Protein AF-A0AA97ATW4-F1 (afdb_monomer_lite)

Foldseek 3Di:
DVVVVVVVVVVVVVVVVVVVVVPPDPDDPDDPDDPFQDFDDDLLPDGDRTPVRVVVVVVVLVVPPCSVVVVVVSVLVSCCVVCVVCNCVVVVVVVVVVVVVVVVD

Secondary structure (DSSP, 8-state):
-HHHHHHHHHHHHHHHHHHHHHTS---PPPP-SPTT---EE-TT--EESSHHHHHHH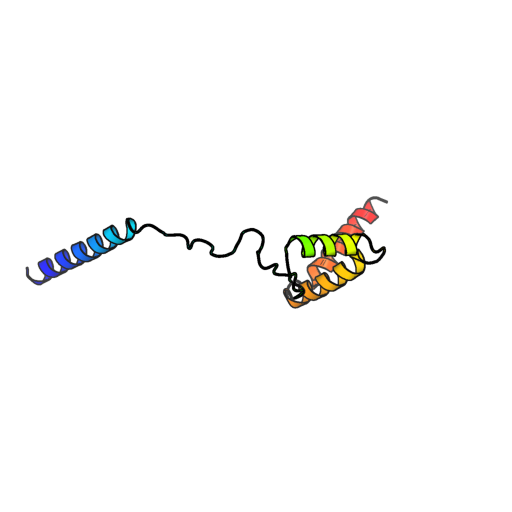HHHHHHSTTHHHHHHHHHHHHHHHH-GGGTTHHHHHHHHHHHHHHTT-

Organism: NCBI:txid3060204

pLDDT: mean 82.88, std 9.23, range [49.97, 94.0]

Radius of gyration: 28.55 Å; chains: 1; bounding box: 42×27×90 Å

Sequence (105 aa):
MKRLIGTVFAVVLVGFMSWVGFFAPAFAAVSTQPPGHEEVISPDGEQYSSREEAYEKATEAASDPNGLDKEYQKDLKIFKKENPDQANLIEKAEAAVEKVVSDKK

Structure (mmCIF, N/CA/C/O backbone):
data_AF-A0AA97ATW4-F1
#
_entry.id   AF-A0AA97ATW4-F1
#
loop_
_atom_site.group_PDB
_atom_site.id
_atom_site.type_symbol
_atom_site.label_atom_id
_atom_site.label_alt_id
_atom_site.label_comp_id
_atom_site.label_asym_id
_atom_site.label_entity_id
_atom_site.label_seq_id
_atom_site.pdbx_PDB_ins_code
_atom_site.Cartn_x
_atom_site.Cartn_y
_atom_site.Cartn_z
_atom_site.occupancy
_atom_site.B_iso_or_equiv
_atom_site.auth_seq_id
_atom_site.auth_comp_id
_atom_site.auth_asym_id
_atom_site.auth_atom_id
_atom_site.pdbx_PDB_model_num
ATOM 1 N N . MET A 1 1 ? -26.881 -5.079 -62.944 1.00 61.25 1 MET A N 1
ATOM 2 C CA . MET A 1 1 ? -25.723 -6.005 -62.967 1.00 61.25 1 MET A CA 1
ATOM 3 C C . MET A 1 1 ? -24.432 -5.384 -62.434 1.00 61.25 1 MET A C 1
ATOM 5 O O . MET A 1 1 ? -23.949 -5.880 -61.431 1.00 61.25 1 MET A O 1
ATOM 9 N N . LYS A 1 2 ? -23.909 -4.277 -62.991 1.00 60.69 2 LYS A N 1
ATOM 10 C CA . LYS A 1 2 ? -22.632 -3.666 -62.539 1.00 60.69 2 LYS A CA 1
ATOM 11 C C . LYS A 1 2 ? -22.570 -3.310 -61.038 1.00 60.69 2 LYS A C 1
ATOM 13 O O . LYS A 1 2 ? -21.563 -3.564 -60.395 1.00 60.69 2 LYS A O 1
ATOM 18 N N . ARG A 1 3 ? -23.666 -2.789 -60.466 1.00 68.06 3 ARG A N 1
ATOM 19 C CA . ARG A 1 3 ? -23.769 -2.478 -59.024 1.00 68.06 3 ARG A CA 1
ATOM 20 C C . ARG A 1 3 ? -23.780 -3.725 -58.131 1.00 68.06 3 ARG A C 1
ATOM 22 O O . ARG A 1 3 ? -23.136 -3.722 -57.097 1.00 68.06 3 ARG A O 1
ATOM 29 N N . LEU A 1 4 ? -24.451 -4.793 -58.569 1.00 71.81 4 LEU A N 1
ATOM 30 C CA . LEU A 1 4 ? -24.532 -6.059 -57.832 1.00 71.81 4 LEU A CA 1
ATOM 31 C C . LEU A 1 4 ? -23.162 -6.754 -57.763 1.00 71.81 4 LEU A C 1
ATOM 33 O O . LEU A 1 4 ? -22.775 -7.259 -56.718 1.00 71.81 4 LEU A O 1
ATOM 37 N N . ILE A 1 5 ? -22.413 -6.718 -58.870 1.00 79.00 5 ILE A N 1
ATOM 38 C CA . ILE A 1 5 ? -21.058 -7.279 -58.961 1.00 79.00 5 ILE A CA 1
ATOM 39 C C . ILE A 1 5 ? -20.104 -6.534 -58.019 1.00 79.00 5 ILE A C 1
ATOM 41 O O . ILE A 1 5 ? -19.347 -7.176 -57.300 1.00 79.00 5 ILE A O 1
ATOM 45 N N . GLY A 1 6 ? -20.188 -5.199 -57.959 1.00 81.88 6 GLY A N 1
ATOM 46 C CA . GLY A 1 6 ? -19.382 -4.398 -57.032 1.00 81.88 6 GLY A CA 1
ATOM 47 C C . GLY A 1 6 ? -19.662 -4.714 -55.559 1.00 81.88 6 GLY A C 1
ATOM 48 O O . GLY A 1 6 ? -18.728 -4.846 -54.774 1.00 81.88 6 GLY A O 1
ATOM 49 N N . THR A 1 7 ? -20.932 -4.904 -55.189 1.00 81.31 7 THR A N 1
ATOM 50 C CA . THR A 1 7 ? -21.312 -5.260 -53.813 1.00 81.31 7 THR A CA 1
ATOM 51 C C . THR A 1 7 ? -20.821 -6.652 -53.419 1.00 81.31 7 THR A C 1
ATOM 53 O O . THR A 1 7 ? -20.272 -6.812 -52.334 1.00 81.31 7 THR A O 1
ATOM 56 N N . VAL A 1 8 ? -20.955 -7.648 -54.300 1.00 86.94 8 VAL A N 1
ATOM 57 C CA . VAL A 1 8 ? -20.446 -9.007 -54.039 1.00 86.94 8 VAL A CA 1
ATOM 58 C C . VAL A 1 8 ? -18.928 -8.990 -53.860 1.00 86.94 8 VAL A C 1
ATOM 60 O O . VAL A 1 8 ? -18.414 -9.596 -52.924 1.00 86.94 8 VAL A O 1
ATOM 63 N N . PHE A 1 9 ? -18.215 -8.237 -54.700 1.00 89.56 9 PHE A N 1
ATOM 64 C CA . PHE A 1 9 ? -16.765 -8.107 -54.586 1.00 89.56 9 PHE A CA 1
ATOM 65 C C . PHE A 1 9 ? -16.347 -7.477 -53.252 1.00 89.56 9 PHE A C 1
ATOM 67 O O . PHE A 1 9 ? -15.424 -7.968 -52.610 1.00 89.56 9 PHE A O 1
ATOM 74 N N . ALA A 1 10 ? -17.058 -6.439 -52.799 1.00 87.06 10 ALA A N 1
ATOM 75 C CA . ALA A 1 10 ? -16.784 -5.786 -51.520 1.00 87.06 10 ALA A CA 1
ATOM 76 C C . ALA A 1 10 ? -16.997 -6.725 -50.319 1.00 87.06 10 ALA A C 1
ATOM 78 O O . ALA A 1 10 ? -16.166 -6.757 -49.415 1.00 87.06 10 ALA A O 1
ATOM 79 N N . VAL A 1 11 ? -18.065 -7.530 -50.325 1.00 89.38 11 VAL A N 1
ATOM 80 C CA . VAL A 1 11 ? -18.350 -8.493 -49.244 1.00 89.38 11 VAL A CA 1
ATOM 81 C C . VAL A 1 11 ? -17.280 -9.585 -49.174 1.00 89.38 11 VAL A C 1
ATOM 83 O O . VAL A 1 11 ? -16.832 -9.934 -48.083 1.00 89.38 11 VAL A O 1
ATOM 86 N N . VAL A 1 12 ? -16.816 -10.079 -50.326 1.00 89.00 12 VAL A N 1
ATOM 87 C CA . VAL A 1 12 ? -15.722 -11.062 -50.389 1.00 89.00 12 VAL A CA 1
ATOM 88 C C . VAL A 1 12 ? -14.415 -10.464 -49.868 1.00 89.00 12 VAL A C 1
ATOM 90 O O . VAL A 1 12 ? -13.708 -11.121 -49.111 1.00 89.00 12 VAL A O 1
ATOM 93 N N . LEU A 1 13 ? -14.111 -9.212 -50.217 1.00 89.12 13 LEU A N 1
ATOM 94 C CA . LEU A 1 13 ? -12.885 -8.535 -49.785 1.00 89.12 13 LEU A CA 1
ATOM 95 C C . LEU A 1 13 ? -12.858 -8.307 -48.268 1.00 89.12 13 LEU A C 1
ATOM 97 O O . LEU A 1 13 ? -11.850 -8.590 -47.624 1.00 89.12 13 LEU A O 1
ATOM 101 N N . VAL A 1 14 ? -13.978 -7.865 -47.689 1.00 85.38 14 VAL A N 1
ATOM 102 C CA . VAL A 1 14 ? -14.108 -7.689 -46.234 1.00 85.38 14 VAL A CA 1
ATOM 103 C C . VAL A 1 14 ? -14.016 -9.037 -45.518 1.00 85.38 14 VAL A C 1
ATOM 105 O O . VAL A 1 14 ? -13.256 -9.161 -44.562 1.00 85.38 14 VAL A O 1
ATOM 108 N N . GLY A 1 15 ? -14.704 -10.070 -46.019 1.00 83.50 15 GLY A N 1
ATOM 109 C CA . GLY A 1 15 ? -14.617 -11.420 -45.455 1.00 83.50 15 GLY A CA 1
ATOM 110 C C . GLY A 1 15 ? -13.200 -12.001 -45.511 1.00 83.50 15 GLY A C 1
ATOM 111 O O . GLY A 1 15 ? -12.743 -12.616 -44.549 1.00 83.50 15 GLY A O 1
ATOM 112 N N . PHE A 1 16 ? -12.471 -11.749 -46.600 1.00 82.69 16 PHE A N 1
ATOM 113 C CA . PHE A 1 16 ? -11.086 -12.192 -46.749 1.00 82.69 16 PHE A CA 1
ATOM 114 C C . PHE A 1 16 ? -10.134 -11.446 -45.801 1.00 82.69 16 PHE A C 1
ATOM 116 O O . PHE A 1 16 ? -9.269 -12.068 -45.185 1.00 82.69 16 PHE A O 1
ATOM 123 N N . MET A 1 17 ? -10.329 -10.136 -45.612 1.00 80.25 17 MET A N 1
ATOM 124 C CA . MET A 1 17 ? -9.556 -9.348 -44.645 1.00 80.25 17 MET A CA 1
ATOM 125 C C . MET A 1 17 ? -9.811 -9.774 -43.192 1.00 80.25 17 MET A C 1
ATOM 127 O O . MET A 1 17 ? -8.877 -9.812 -42.390 1.00 80.25 17 MET A O 1
ATOM 131 N N . SER A 1 18 ? -11.042 -10.161 -42.851 1.00 77.50 18 SER A N 1
ATOM 132 C CA . SER A 1 18 ? -11.356 -10.714 -41.527 1.00 77.50 18 SER A CA 1
ATOM 133 C C . SER A 1 18 ? -10.702 -12.079 -41.287 1.00 77.50 18 SER A C 1
ATOM 135 O O . SER A 1 18 ? -10.303 -12.372 -40.162 1.00 77.50 18 SER A O 1
ATOM 137 N N . TRP A 1 19 ? -10.540 -12.899 -42.332 1.00 76.44 19 TRP A N 1
ATOM 138 C CA . TRP A 1 19 ? -9.883 -14.204 -42.223 1.00 76.44 19 TRP A CA 1
ATOM 139 C C . TRP A 1 19 ? -8.378 -14.067 -41.958 1.00 76.44 19 TRP A C 1
ATOM 141 O O . TRP A 1 19 ? -7.852 -14.743 -41.078 1.00 76.44 19 TRP A O 1
ATOM 151 N N . VAL A 1 20 ? -7.670 -13.176 -42.665 1.00 76.56 20 VAL A N 1
ATOM 152 C CA . VAL A 1 20 ? -6.209 -13.018 -42.492 1.00 76.56 20 VAL A CA 1
ATOM 153 C C . VAL A 1 20 ? -5.817 -12.465 -41.117 1.00 76.56 20 VAL A C 1
ATOM 155 O O . VAL A 1 20 ? -4.759 -12.819 -40.605 1.00 76.56 20 VAL A O 1
ATOM 158 N N . GLY A 1 21 ? -6.676 -11.661 -40.481 1.00 68.94 21 GLY A N 1
ATOM 159 C CA . GLY A 1 21 ? -6.428 -11.134 -39.133 1.00 68.94 21 GLY A CA 1
ATOM 160 C C . GLY A 1 21 ? -6.519 -12.185 -38.020 1.00 68.94 21 GLY A C 1
ATOM 161 O O . GLY A 1 21 ? -5.876 -12.029 -36.987 1.00 68.94 21 GLY A O 1
ATOM 162 N N . PHE A 1 22 ? -7.265 -13.274 -38.230 1.00 71.56 22 PHE A N 1
ATOM 163 C CA . PHE A 1 22 ? -7.467 -14.326 -37.224 1.00 71.56 22 PHE A CA 1
ATOM 164 C C . PHE A 1 22 ? -6.248 -15.252 -37.053 1.00 71.56 22 PHE A C 1
ATOM 166 O O . PHE A 1 22 ? -6.085 -15.872 -36.006 1.00 71.56 22 PHE A O 1
ATOM 173 N N . PHE A 1 23 ? -5.372 -15.331 -38.060 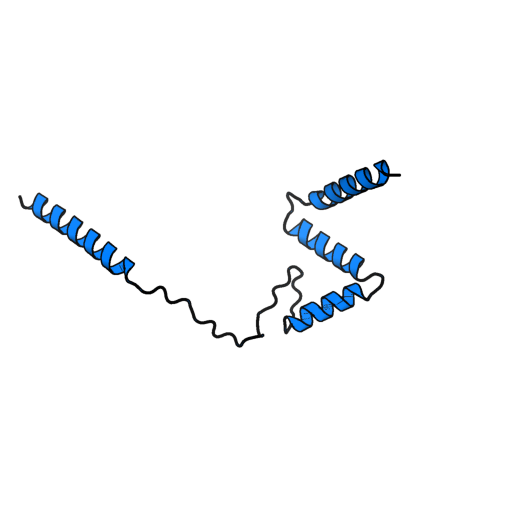1.00 70.81 23 PHE A N 1
ATOM 174 C CA . PHE A 1 23 ? -4.160 -16.165 -38.033 1.00 70.81 23 PHE A CA 1
ATOM 175 C C . PHE A 1 23 ? -2.892 -15.382 -37.681 1.00 70.81 23 PHE A C 1
ATOM 177 O O . PHE A 1 23 ? -1.799 -15.946 -37.719 1.00 70.81 23 PHE A O 1
ATOM 184 N N . ALA A 1 24 ? -3.012 -14.095 -37.347 1.00 72.38 24 ALA A N 1
ATOM 185 C CA . ALA A 1 24 ? -1.874 -13.328 -36.872 1.00 72.38 24 ALA A CA 1
ATOM 186 C C . ALA A 1 24 ? -1.471 -13.846 -35.477 1.00 72.38 24 ALA A C 1
ATOM 188 O O . ALA A 1 24 ? -2.282 -13.781 -34.549 1.00 72.38 24 ALA A O 1
ATOM 189 N N . PRO A 1 25 ? -0.249 -14.377 -35.295 1.00 74.00 25 PRO A N 1
ATOM 190 C CA . PRO A 1 25 ? 0.220 -14.772 -33.975 1.00 74.00 25 PRO A CA 1
ATOM 191 C C . PRO A 1 25 ? 0.260 -13.545 -33.059 1.00 74.00 25 PRO A C 1
ATOM 193 O O . PRO A 1 25 ? 0.904 -12.541 -33.366 1.00 74.00 25 PRO A O 1
ATOM 196 N N . ALA A 1 26 ? -0.425 -13.629 -31.920 1.00 73.25 26 ALA A N 1
ATOM 197 C CA . ALA A 1 26 ? -0.284 -12.651 -30.854 1.00 73.25 26 ALA A CA 1
ATOM 198 C C . ALA A 1 26 ? 1.070 -12.885 -30.171 1.00 73.25 26 ALA A C 1
ATOM 200 O O . ALA A 1 26 ? 1.205 -13.740 -29.297 1.00 73.25 26 ALA A O 1
ATOM 201 N N . PHE A 1 27 ? 2.098 -12.158 -30.604 1.00 75.38 27 PHE A N 1
ATOM 202 C CA . PHE A 1 27 ? 3.370 -12.139 -29.895 1.00 75.38 27 PHE A CA 1
ATOM 203 C C . PHE A 1 27 ? 3.196 -11.318 -28.617 1.00 75.38 27 PHE A C 1
ATOM 205 O O . PHE A 1 27 ? 3.029 -10.100 -28.671 1.00 75.38 27 PHE A O 1
ATOM 212 N N . ALA A 1 28 ? 3.223 -11.982 -27.462 1.00 74.81 28 ALA A N 1
ATOM 213 C CA . ALA A 1 28 ? 3.436 -11.288 -26.202 1.00 74.81 28 ALA A CA 1
ATOM 214 C C . ALA A 1 28 ? 4.833 -10.654 -26.244 1.00 74.81 28 ALA A C 1
ATOM 216 O O . ALA A 1 28 ? 5.802 -11.313 -26.632 1.00 74.81 28 ALA A O 1
ATOM 217 N N . ALA A 1 29 ? 4.935 -9.377 -25.877 1.00 76.94 29 ALA A N 1
ATOM 218 C CA . ALA A 1 29 ? 6.230 -8.732 -25.730 1.00 76.94 29 ALA A CA 1
ATOM 219 C C . ALA A 1 29 ? 7.052 -9.527 -24.706 1.00 76.94 29 ALA A C 1
ATOM 221 O O . ALA A 1 29 ? 6.624 -9.720 -23.568 1.00 76.94 29 ALA A O 1
ATOM 222 N N . VAL A 1 30 ? 8.209 -10.036 -25.130 1.00 74.19 30 VAL A N 1
ATOM 223 C CA . VAL A 1 30 ? 9.145 -10.704 -24.225 1.00 74.19 30 VAL A CA 1
ATOM 224 C C . VAL A 1 30 ? 9.669 -9.643 -23.266 1.00 74.19 30 VAL A C 1
ATOM 226 O O . VAL A 1 30 ? 10.206 -8.629 -23.711 1.00 74.19 30 VAL A O 1
ATOM 229 N N . SER A 1 31 ? 9.491 -9.862 -21.961 1.00 70.38 31 SER A N 1
ATOM 230 C CA . SER A 1 31 ? 10.050 -8.972 -20.945 1.00 70.38 31 SER A CA 1
ATOM 231 C C . SER A 1 31 ? 11.566 -8.916 -21.114 1.00 70.38 31 SER A C 1
ATOM 233 O O . SER A 1 31 ? 12.248 -9.934 -21.013 1.00 70.38 31 SER A O 1
ATOM 235 N N . THR A 1 32 ? 12.094 -7.727 -21.396 1.00 78.88 32 THR A N 1
ATOM 236 C CA . THR A 1 32 ? 13.540 -7.467 -21.434 1.00 78.88 32 THR A CA 1
ATOM 237 C C . THR A 1 32 ? 14.116 -7.231 -20.041 1.00 78.88 32 THR A C 1
ATOM 239 O O . THR A 1 32 ? 15.313 -6.989 -19.906 1.00 78.88 32 THR A O 1
ATOM 242 N N . GLN A 1 33 ? 13.272 -7.250 -19.010 1.00 71.88 33 GLN A N 1
ATOM 243 C CA . GLN A 1 33 ? 13.694 -7.022 -17.643 1.00 71.88 33 GLN A CA 1
ATOM 244 C C . GLN A 1 33 ? 14.382 -8.282 -17.105 1.00 71.88 33 GLN A C 1
ATOM 246 O O . GLN A 1 33 ? 13.818 -9.377 -17.215 1.00 71.88 33 GLN A O 1
ATOM 251 N N . PRO A 1 34 ? 15.592 -8.164 -16.538 1.00 74.00 34 PRO A N 1
ATOM 252 C CA . PRO A 1 34 ? 16.241 -9.301 -15.910 1.00 74.00 34 PRO A CA 1
ATOM 253 C C . PRO A 1 34 ? 15.391 -9.802 -14.725 1.00 74.00 34 PRO A C 1
ATOM 255 O O . PRO A 1 34 ? 14.756 -8.995 -14.037 1.00 74.00 34 PRO A O 1
ATOM 258 N N . PRO A 1 35 ? 15.343 -11.126 -14.493 1.00 69.94 35 PRO A N 1
ATOM 259 C CA . PRO A 1 35 ? 14.590 -11.699 -13.381 1.00 69.94 35 PRO A CA 1
ATOM 260 C C . PRO A 1 35 ? 15.086 -11.123 -12.046 1.00 69.94 35 PRO A C 1
ATOM 262 O O . PRO A 1 35 ? 16.295 -11.073 -11.819 1.00 69.94 35 PRO A O 1
ATOM 265 N N . GLY A 1 36 ? 14.162 -10.683 -11.182 1.00 67.31 36 GLY A N 1
ATOM 266 C CA . GLY A 1 36 ? 14.492 -10.065 -9.889 1.00 67.31 36 GLY A CA 1
ATOM 267 C C . GLY A 1 36 ? 14.755 -8.554 -9.934 1.00 67.31 36 GLY A C 1
ATOM 268 O O . GLY A 1 36 ? 15.144 -7.968 -8.929 1.00 67.31 36 GLY A O 1
ATOM 269 N N . HIS A 1 37 ? 14.543 -7.893 -11.075 1.00 65.69 37 HIS A N 1
ATOM 270 C CA . HIS A 1 37 ? 14.533 -6.425 -11.178 1.00 65.69 37 HIS A CA 1
ATOM 271 C C . HIS A 1 37 ? 13.135 -5.895 -11.472 1.00 65.69 37 HIS A C 1
ATOM 273 O O . HIS A 1 37 ? 12.961 -5.016 -12.312 1.00 65.69 37 HIS A O 1
ATOM 279 N N . GLU A 1 38 ? 12.122 -6.466 -10.818 1.00 72.69 38 GLU A N 1
ATOM 280 C CA . GLU A 1 38 ? 10.793 -5.869 -10.855 1.00 72.69 38 GLU A CA 1
ATOM 281 C C . GLU A 1 38 ? 10.786 -4.539 -10.116 1.00 72.69 38 GLU A C 1
ATOM 283 O O . GLU A 1 38 ? 11.215 -4.449 -8.968 1.00 72.69 38 GLU A O 1
ATOM 288 N N . GLU A 1 39 ? 10.278 -3.513 -10.795 1.00 71.81 39 GLU A N 1
ATOM 289 C CA . GLU A 1 39 ? 9.998 -2.230 -10.177 1.00 71.81 39 GLU A CA 1
ATOM 290 C C . GLU A 1 39 ? 8.962 -2.440 -9.069 1.00 71.81 39 GLU A C 1
ATOM 292 O O . GLU A 1 39 ? 7.843 -2.908 -9.308 1.00 71.81 39 GLU A O 1
ATOM 297 N N . VAL A 1 40 ? 9.357 -2.137 -7.834 1.00 76.12 40 VAL A N 1
ATOM 298 C CA . VAL A 1 40 ? 8.450 -2.183 -6.693 1.00 76.12 40 VAL A CA 1
ATOM 299 C C . VAL A 1 40 ? 7.688 -0.870 -6.672 1.00 76.12 40 VAL A C 1
ATOM 301 O O . VAL A 1 40 ? 8.228 0.175 -6.316 1.00 76.12 40 VAL A O 1
ATOM 304 N N . ILE A 1 41 ? 6.424 -0.930 -7.076 1.00 75.00 41 ILE A N 1
ATOM 305 C CA . ILE A 1 41 ? 5.520 0.212 -6.992 1.00 75.00 41 ILE A CA 1
ATOM 306 C C . ILE A 1 41 ? 4.909 0.213 -5.598 1.00 75.00 41 ILE A C 1
ATOM 308 O O . ILE A 1 41 ? 4.137 -0.685 -5.255 1.00 75.00 41 ILE A O 1
ATOM 312 N N . SER A 1 42 ? 5.249 1.233 -4.818 1.00 78.00 42 SER A N 1
ATOM 313 C CA . SER A 1 42 ? 4.704 1.422 -3.484 1.00 78.00 42 SER A CA 1
ATOM 314 C C . SER A 1 42 ? 3.672 2.553 -3.464 1.00 78.00 42 SER A C 1
ATOM 316 O O . SER A 1 42 ? 3.935 3.626 -4.019 1.00 78.00 42 SER A O 1
ATOM 318 N N . PRO A 1 43 ? 2.493 2.351 -2.848 1.00 74.50 43 PRO A N 1
ATOM 319 C CA . PRO A 1 43 ? 1.425 3.357 -2.810 1.00 74.50 43 PRO A CA 1
ATOM 320 C C . PRO A 1 43 ? 1.799 4.614 -2.006 1.00 74.50 43 PRO A C 1
ATOM 322 O O . PRO A 1 43 ? 1.223 5.684 -2.193 1.00 74.50 43 PRO A O 1
ATOM 325 N N . ASP A 1 44 ? 2.801 4.517 -1.139 1.00 78.56 44 ASP A N 1
ATOM 326 C CA . ASP A 1 44 ? 3.367 5.635 -0.384 1.00 78.56 44 ASP A CA 1
ATOM 327 C C . ASP A 1 44 ? 4.433 6.443 -1.149 1.00 78.56 44 ASP A C 1
ATOM 329 O O . ASP A 1 44 ? 4.906 7.468 -0.649 1.00 78.56 44 ASP A O 1
ATOM 333 N N . GLY A 1 45 ? 4.785 6.016 -2.365 1.00 77.25 45 GLY A N 1
ATOM 334 C CA . GLY A 1 45 ? 5.835 6.624 -3.176 1.00 77.25 45 GLY A CA 1
ATOM 335 C C . GLY A 1 45 ? 7.254 6.289 -2.715 1.00 77.25 45 GLY A C 1
ATOM 336 O O . GLY A 1 45 ? 8.201 6.897 -3.221 1.00 77.25 45 GLY A O 1
ATOM 337 N N . GLU A 1 46 ? 7.427 5.351 -1.780 1.00 82.50 46 GLU A N 1
ATOM 338 C CA . GLU A 1 46 ? 8.749 4.829 -1.461 1.00 82.50 46 GLU A CA 1
ATOM 339 C C . GLU A 1 46 ? 9.303 4.026 -2.636 1.00 82.50 46 GLU A C 1
ATOM 341 O O . GLU A 1 46 ? 8.621 3.212 -3.261 1.00 82.50 46 GLU A O 1
ATOM 346 N N . GLN A 1 47 ? 10.567 4.295 -2.951 1.00 82.50 47 GLN A N 1
ATOM 347 C CA . GLN A 1 47 ? 11.303 3.555 -3.959 1.00 82.50 47 GLN A CA 1
ATOM 348 C C . GLN A 1 47 ? 12.143 2.492 -3.273 1.00 82.50 47 GLN A C 1
ATOM 350 O O . GLN A 1 47 ? 12.928 2.800 -2.376 1.00 82.50 47 GLN A O 1
ATOM 355 N N . TYR A 1 48 ? 12.004 1.264 -3.751 1.00 82.75 48 TYR A N 1
ATOM 356 C CA . TYR A 1 48 ? 12.825 0.137 -3.342 1.00 82.75 48 TYR A CA 1
ATOM 357 C C . TYR A 1 48 ? 13.691 -0.288 -4.521 1.00 82.75 48 TYR A C 1
ATOM 359 O O . TYR A 1 48 ? 13.238 -0.306 -5.668 1.00 82.75 48 TYR A O 1
ATOM 367 N N . SER A 1 49 ? 14.943 -0.630 -4.242 1.00 82.12 49 SER A N 1
ATOM 368 C CA . SER A 1 49 ? 15.879 -1.134 -5.248 1.00 82.12 49 SER A CA 1
ATOM 369 C C . SER A 1 49 ? 15.572 -2.575 -5.664 1.00 82.12 49 SER A C 1
ATOM 371 O O . SER A 1 49 ? 15.969 -3.000 -6.749 1.00 82.12 49 SER A O 1
ATOM 373 N N . SER A 1 50 ? 14.859 -3.324 -4.817 1.00 84.06 50 SER A N 1
ATOM 374 C CA . SER A 1 50 ? 14.439 -4.704 -5.063 1.00 84.06 50 SER A CA 1
ATOM 375 C C . SER A 1 50 ? 13.184 -5.062 -4.268 1.00 84.06 50 SER A C 1
ATOM 377 O O . SER A 1 50 ? 12.807 -4.378 -3.312 1.00 84.06 50 SER A O 1
ATOM 379 N N . ARG A 1 51 ? 12.547 -6.175 -4.643 1.00 82.81 51 ARG A N 1
ATOM 380 C CA . ARG A 1 51 ? 11.421 -6.740 -3.892 1.00 82.81 51 ARG A CA 1
ATOM 381 C C . ARG A 1 51 ? 11.853 -7.197 -2.499 1.00 82.81 51 ARG A C 1
ATOM 383 O O . ARG A 1 51 ? 11.106 -7.026 -1.540 1.00 82.81 51 ARG A O 1
ATOM 390 N N . GLU A 1 52 ? 13.047 -7.768 -2.398 1.00 87.44 52 GLU A N 1
ATOM 391 C CA . GLU A 1 52 ? 13.644 -8.227 -1.148 1.00 87.44 52 GLU A CA 1
ATOM 392 C C . GLU A 1 52 ? 13.784 -7.073 -0.151 1.00 87.44 52 GLU A C 1
ATOM 394 O O . GLU A 1 52 ? 13.354 -7.209 0.991 1.00 87.44 52 GLU A O 1
ATOM 399 N N . GLU A 1 53 ? 14.274 -5.914 -0.601 1.00 87.00 53 GLU A N 1
ATOM 400 C CA . GLU A 1 53 ? 14.380 -4.713 0.237 1.00 87.00 53 GLU A CA 1
ATOM 401 C C . GLU A 1 53 ? 13.011 -4.246 0.754 1.00 87.00 53 GLU A C 1
ATOM 403 O O . GLU A 1 53 ? 12.873 -3.887 1.924 1.00 87.00 53 GLU A O 1
ATOM 408 N N . ALA A 1 54 ? 11.976 -4.287 -0.091 1.00 86.62 54 ALA A N 1
ATOM 409 C CA . ALA A 1 54 ? 10.622 -3.923 0.321 1.00 86.62 54 ALA A CA 1
ATOM 410 C C . ALA A 1 54 ? 10.090 -4.846 1.430 1.00 86.62 54 ALA A C 1
ATOM 412 O O . ALA A 1 54 ? 9.472 -4.383 2.391 1.00 86.62 54 ALA A O 1
ATOM 413 N N . TYR A 1 55 ? 10.367 -6.149 1.336 1.00 87.94 55 TYR A N 1
ATOM 414 C CA . TYR A 1 55 ? 9.989 -7.103 2.377 1.00 87.94 55 TYR A CA 1
ATOM 415 C C . TYR A 1 55 ? 10.800 -6.930 3.656 1.00 87.94 55 TYR A C 1
ATOM 417 O O . TYR A 1 55 ? 10.213 -6.957 4.738 1.00 87.94 55 TYR A O 1
ATOM 425 N N . GLU A 1 56 ? 12.110 -6.708 3.557 1.00 90.00 56 GLU A N 1
ATOM 426 C CA . GLU A 1 56 ? 12.942 -6.433 4.731 1.00 90.00 56 GLU A CA 1
ATOM 427 C C . GLU A 1 56 ? 12.420 -5.210 5.491 1.00 90.00 56 GLU A C 1
ATOM 429 O O . GLU A 1 56 ? 12.163 -5.300 6.695 1.00 90.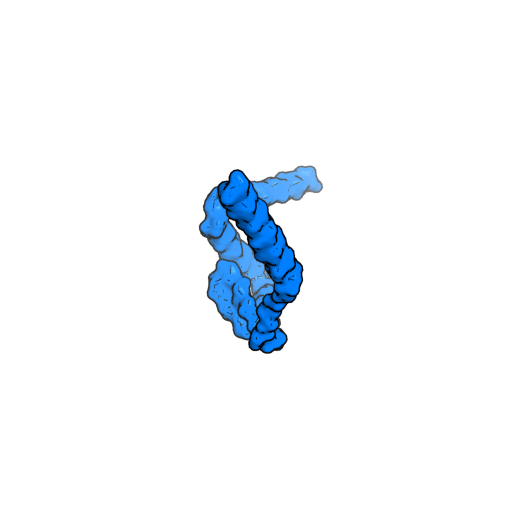00 56 GLU A O 1
ATOM 434 N N . LYS A 1 57 ? 12.130 -4.111 4.785 1.00 86.06 57 LYS A N 1
ATOM 435 C CA . LYS A 1 57 ? 11.598 -2.892 5.407 1.00 86.06 57 LYS A CA 1
ATOM 436 C C . LYS A 1 57 ? 10.230 -3.106 6.060 1.00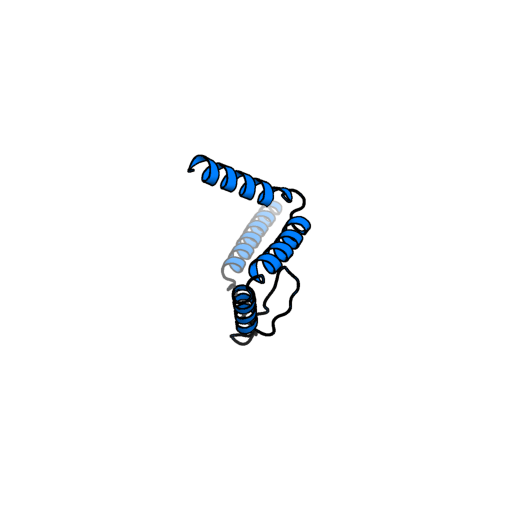 86.06 57 LYS A C 1
ATOM 438 O O . LYS A 1 57 ? 9.987 -2.620 7.165 1.00 86.06 57 LYS A O 1
ATOM 443 N N . ALA A 1 58 ? 9.356 -3.895 5.432 1.00 85.88 58 ALA A N 1
ATOM 444 C CA . ALA A 1 58 ? 8.072 -4.269 6.026 1.00 85.88 58 ALA A CA 1
ATOM 445 C C . ALA A 1 58 ? 8.247 -5.086 7.322 1.00 85.88 58 ALA A C 1
ATOM 447 O O . ALA A 1 58 ? 7.529 -4.874 8.302 1.00 85.88 58 ALA A O 1
ATOM 448 N N . THR A 1 59 ? 9.223 -6.000 7.365 1.00 89.25 59 THR A N 1
ATOM 449 C CA . THR A 1 59 ? 9.518 -6.774 8.585 1.00 89.25 59 THR A CA 1
ATOM 450 C C . THR A 1 59 ? 10.174 -5.937 9.683 1.00 89.25 59 THR A C 1
ATOM 452 O O . THR A 1 59 ? 9.929 -6.180 10.868 1.00 89.25 59 THR A O 1
ATOM 455 N N . GLU A 1 60 ? 10.957 -4.921 9.320 1.00 88.25 60 GLU A N 1
ATOM 456 C CA . GLU A 1 60 ? 11.537 -3.972 10.271 1.00 88.25 60 GLU A CA 1
ATOM 457 C C . GLU A 1 60 ? 10.443 -3.145 10.961 1.00 88.25 60 GLU A C 1
ATOM 459 O O . GLU A 1 60 ? 10.437 -3.033 12.189 1.00 88.25 60 GLU A O 1
ATOM 464 N N . ALA A 1 61 ? 9.447 -2.666 10.205 1.00 84.62 61 ALA A N 1
ATOM 465 C CA . ALA A 1 61 ? 8.286 -1.974 10.767 1.00 84.62 61 ALA A CA 1
ATOM 466 C C . ALA A 1 61 ? 7.486 -2.863 11.739 1.00 84.62 61 ALA A C 1
ATOM 468 O O . ALA A 1 61 ? 6.998 -2.381 12.760 1.00 84.62 61 ALA A O 1
ATOM 469 N N . ALA A 1 62 ? 7.398 -4.169 11.474 1.00 85.75 62 ALA A N 1
ATOM 470 C CA . ALA A 1 62 ? 6.785 -5.125 12.398 1.00 85.75 62 ALA A CA 1
ATOM 471 C C . ALA A 1 62 ? 7.626 -5.386 13.664 1.00 85.75 62 ALA A C 1
ATOM 473 O O . ALA A 1 62 ? 7.091 -5.841 14.676 1.00 85.75 62 ALA A O 1
ATOM 474 N N . SER A 1 63 ? 8.931 -5.115 13.608 1.00 89.50 63 SER A N 1
ATOM 475 C CA . SER A 1 63 ? 9.875 -5.344 14.706 1.00 89.50 63 SER A CA 1
ATOM 476 C C . SER A 1 63 ? 10.010 -4.136 15.649 1.00 89.50 63 SER A C 1
ATOM 478 O O . SER A 1 63 ? 10.387 -4.315 16.808 1.00 89.50 63 SER A O 1
ATOM 480 N N . ASP A 1 64 ? 9.685 -2.916 15.195 1.00 90.19 64 ASP A N 1
ATOM 481 C CA . ASP A 1 64 ? 9.533 -1.731 16.059 1.00 90.19 64 ASP A CA 1
ATOM 482 C C . ASP A 1 64 ? 8.214 -1.842 16.858 1.00 90.19 64 ASP A C 1
ATOM 484 O O . ASP A 1 64 ? 7.149 -1.979 16.251 1.00 90.19 64 ASP A O 1
ATOM 488 N N . PRO A 1 65 ? 8.237 -1.714 18.202 1.00 87.62 65 PRO A N 1
ATOM 489 C CA . PRO A 1 65 ? 7.035 -1.710 19.040 1.00 87.62 65 PRO A CA 1
ATOM 490 C C . PRO A 1 65 ? 5.926 -0.748 18.593 1.00 87.62 65 PRO A C 1
ATOM 492 O O . PRO A 1 65 ? 4.762 -0.990 18.893 1.00 87.62 65 PRO A O 1
ATOM 495 N N . ASN A 1 66 ? 6.277 0.344 17.907 1.00 90.00 66 ASN A N 1
ATOM 496 C CA . ASN A 1 66 ? 5.321 1.313 17.364 1.00 90.00 66 ASN A CA 1
ATOM 497 C C . ASN A 1 66 ? 5.360 1.390 15.829 1.00 90.00 66 ASN A C 1
ATOM 499 O O . ASN A 1 66 ? 4.771 2.307 15.255 1.00 90.00 66 ASN A O 1
ATOM 503 N N . GLY A 1 67 ? 6.094 0.505 15.152 1.00 87.94 67 GLY A N 1
ATOM 504 C CA . GLY A 1 67 ? 6.278 0.584 13.703 1.00 87.94 67 GLY A CA 1
ATOM 505 C C . GLY A 1 67 ? 4.996 0.268 12.939 1.00 87.94 67 GLY A C 1
ATOM 506 O O . GLY A 1 67 ? 4.633 1.015 12.034 1.00 87.94 67 GLY A O 1
ATOM 507 N N . LEU A 1 68 ? 4.244 -0.745 13.382 1.00 88.75 68 LEU A N 1
ATOM 508 C CA . LEU A 1 68 ? 2.949 -1.098 12.789 1.00 88.75 68 LEU A CA 1
ATOM 509 C C . LEU A 1 68 ? 1.930 0.043 12.880 1.00 88.75 68 LEU A C 1
ATOM 511 O O . LEU A 1 68 ? 1.276 0.356 11.891 1.00 88.75 68 LEU A O 1
ATOM 515 N N . ASP A 1 69 ? 1.833 0.705 14.034 1.00 90.12 69 ASP A N 1
ATOM 516 C CA . ASP A 1 69 ? 0.919 1.836 14.219 1.00 90.12 69 ASP A CA 1
ATOM 517 C C . ASP A 1 69 ? 1.296 3.020 13.322 1.00 90.12 69 ASP A C 1
ATOM 519 O O . ASP A 1 69 ? 0.425 3.671 12.741 1.00 90.12 69 ASP A O 1
ATOM 523 N N . LYS A 1 70 ? 2.596 3.305 13.176 1.00 90.12 70 LYS A N 1
ATOM 524 C CA . LYS A 1 70 ? 3.072 4.369 12.281 1.00 90.12 70 LYS A CA 1
ATOM 525 C C . LYS A 1 70 ? 2.724 4.069 10.824 1.00 90.12 70 LYS A C 1
ATOM 527 O O . LYS A 1 70 ? 2.215 4.964 10.146 1.00 90.12 70 LYS A O 1
ATOM 532 N N . GLU A 1 71 ? 2.969 2.842 10.369 1.00 89.50 71 GLU A N 1
ATOM 533 C CA . GLU A 1 71 ? 2.695 2.449 8.984 1.00 89.50 71 GLU A CA 1
ATOM 534 C C . GLU A 1 71 ? 1.190 2.437 8.706 1.00 89.50 71 GLU A C 1
ATOM 536 O O . GLU A 1 71 ? 0.737 3.027 7.729 1.00 89.50 71 GLU A O 1
ATOM 541 N N . TYR A 1 72 ? 0.386 1.938 9.649 1.00 90.25 72 TYR A N 1
ATOM 542 C CA . TYR A 1 72 ? -1.071 2.018 9.567 1.00 90.25 72 TYR A CA 1
ATOM 543 C C . TYR A 1 72 ? -1.570 3.460 9.386 1.00 90.25 72 TYR A C 1
ATOM 545 O O . TYR A 1 72 ? -2.416 3.733 8.535 1.00 90.25 72 TYR A O 1
ATOM 553 N N . GLN A 1 73 ? -1.033 4.421 10.147 1.00 91.75 73 GLN A N 1
ATOM 554 C CA . GLN A 1 73 ? -1.428 5.830 10.018 1.00 91.75 73 GLN A CA 1
ATOM 555 C C . GLN A 1 73 ? -0.991 6.459 8.687 1.00 91.75 73 GLN A C 1
ATOM 557 O O . GLN A 1 73 ? -1.657 7.374 8.186 1.00 91.75 73 GLN A O 1
ATOM 562 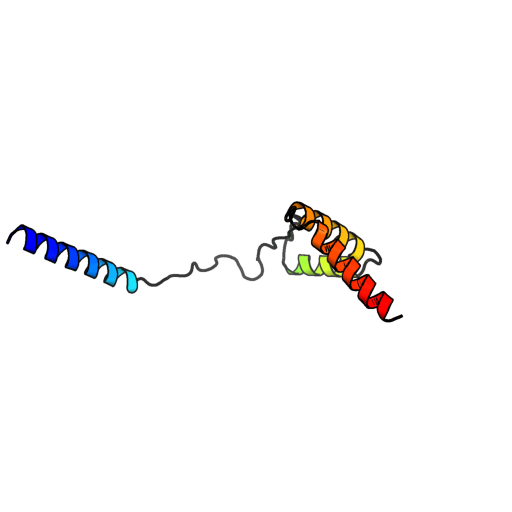N N . LYS A 1 74 ? 0.131 6.009 8.120 1.00 91.44 74 LYS A N 1
ATOM 563 C CA . LYS A 1 74 ? 0.613 6.423 6.796 1.00 91.44 74 LYS A CA 1
ATOM 564 C C . LYS A 1 74 ? -0.331 5.904 5.710 1.00 91.44 74 LYS A C 1
ATOM 566 O O . LYS A 1 74 ? -0.866 6.709 4.942 1.00 91.44 74 LYS A O 1
ATOM 571 N N . AS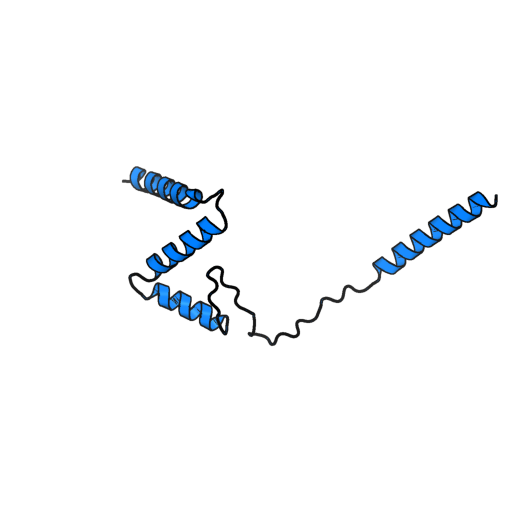P A 1 75 ? -0.633 4.612 5.745 1.00 90.75 75 ASP A N 1
ATOM 572 C CA . ASP A 1 75 ? -1.544 3.946 4.813 1.00 90.75 75 ASP A CA 1
ATOM 573 C C . ASP A 1 75 ? -2.957 4.517 4.894 1.00 90.75 75 ASP A C 1
ATOM 575 O O . ASP A 1 75 ? -3.586 4.782 3.870 1.00 90.75 75 ASP A O 1
ATOM 579 N N . LEU A 1 76 ? -3.442 4.820 6.100 1.00 92.88 76 LEU A N 1
ATOM 580 C CA . LEU A 1 76 ? -4.754 5.434 6.296 1.00 92.88 76 LEU A CA 1
ATOM 581 C C . LEU A 1 76 ? -4.858 6.799 5.603 1.00 92.88 76 LEU A C 1
ATOM 583 O O . LEU A 1 76 ? -5.897 7.133 5.027 1.00 92.88 76 LEU A O 1
ATOM 587 N N . LYS A 1 77 ? -3.788 7.603 5.635 1.00 92.62 77 LYS A N 1
ATOM 588 C CA . LYS A 1 77 ? -3.752 8.898 4.938 1.00 92.62 77 LYS A CA 1
ATOM 589 C C . LYS A 1 77 ? -3.762 8.718 3.425 1.00 92.62 77 LYS A C 1
ATOM 591 O O . LYS A 1 77 ? -4.487 9.450 2.749 1.00 92.62 77 LYS A O 1
ATOM 596 N N . ILE A 1 78 ? -2.984 7.767 2.908 1.00 92.81 78 ILE A N 1
ATOM 597 C CA . ILE A 1 78 ? -2.940 7.448 1.475 1.00 92.81 78 ILE A CA 1
ATOM 598 C C . ILE A 1 78 ? -4.319 6.973 1.019 1.00 92.81 78 ILE A C 1
ATOM 600 O O . ILE A 1 78 ? -4.899 7.559 0.107 1.00 92.81 78 ILE A O 1
ATOM 604 N N . PHE A 1 79 ? -4.912 6.025 1.745 1.00 91.56 79 PHE A N 1
ATOM 605 C CA . PHE A 1 79 ? -6.244 5.505 1.468 1.00 91.56 79 PHE A CA 1
ATOM 606 C C . PHE A 1 79 ? -7.300 6.614 1.407 1.00 91.56 79 PHE A C 1
ATOM 608 O O . PHE A 1 79 ? -8.043 6.697 0.430 1.00 91.56 79 PHE A O 1
ATOM 615 N N . LYS A 1 80 ? -7.345 7.505 2.411 1.00 92.69 80 LYS A N 1
ATOM 616 C CA . LYS A 1 80 ? -8.295 8.634 2.447 1.00 92.69 80 LYS A CA 1
ATOM 617 C C . LYS A 1 80 ? -8.076 9.624 1.298 1.00 92.69 80 LYS A C 1
ATOM 619 O O . LYS A 1 80 ? -9.041 10.214 0.817 1.00 92.69 80 LYS A O 1
ATOM 624 N N . LYS A 1 81 ? -6.827 9.814 0.863 1.00 92.88 81 LYS A N 1
ATOM 625 C CA . LYS A 1 81 ? -6.473 10.692 -0.261 1.00 92.88 81 LYS A CA 1
ATOM 626 C C . LYS A 1 81 ? -6.890 10.094 -1.608 1.00 92.88 81 LYS A C 1
ATOM 628 O O . LYS A 1 81 ? -7.398 10.826 -2.451 1.00 92.88 81 LYS A O 1
ATOM 633 N N . GLU A 1 82 ? -6.669 8.799 -1.807 1.00 92.25 82 GLU A N 1
ATOM 634 C CA . GLU A 1 82 ? -7.000 8.097 -3.055 1.00 92.25 82 GLU A CA 1
ATOM 635 C C . GLU A 1 82 ? -8.488 7.751 -3.165 1.00 92.25 82 GLU A C 1
ATOM 637 O O . GLU A 1 82 ? -9.026 7.675 -4.268 1.00 92.25 82 GLU A O 1
ATOM 642 N N . ASN A 1 83 ? -9.171 7.596 -2.027 1.00 93.31 83 ASN A N 1
ATOM 643 C CA . ASN A 1 83 ? -10.574 7.196 -1.948 1.00 93.31 83 ASN A CA 1
ATOM 644 C C . ASN A 1 83 ? -11.394 8.209 -1.125 1.00 93.31 83 ASN A C 1
ATOM 646 O O . ASN A 1 83 ? -11.920 7.856 -0.064 1.00 93.31 83 ASN A O 1
ATOM 650 N N . PRO A 1 84 ? -11.543 9.465 -1.588 1.00 90.75 84 PRO A N 1
ATOM 651 C CA . PRO A 1 84 ? -12.250 10.504 -0.834 1.00 90.75 84 PRO A CA 1
ATOM 652 C C . PRO A 1 84 ? -13.706 10.121 -0.528 1.00 90.75 84 PRO A C 1
ATOM 654 O O . PRO A 1 84 ? -14.192 10.360 0.577 1.00 90.75 84 PRO A O 1
ATOM 657 N N . ASP A 1 85 ? -14.374 9.436 -1.458 1.00 94.00 85 ASP A N 1
ATOM 658 C CA . ASP A 1 85 ? -15.765 8.986 -1.308 1.00 94.00 85 ASP A CA 1
ATOM 659 C C . ASP A 1 85 ? -15.925 7.876 -0.251 1.00 94.00 85 ASP A C 1
ATOM 661 O O . ASP A 1 85 ? -17.021 7.644 0.265 1.00 94.00 85 ASP A O 1
ATOM 665 N N . GLN A 1 86 ? -14.829 7.189 0.090 1.00 92.06 86 GLN A N 1
ATOM 666 C CA . GLN A 1 86 ? -14.785 6.076 1.042 1.00 92.06 86 GLN A CA 1
ATOM 667 C C . GLN A 1 86 ? -13.939 6.402 2.277 1.00 92.06 86 GLN A C 1
ATOM 669 O O . GLN A 1 86 ? -13.595 5.503 3.043 1.00 92.06 86 GLN A O 1
ATOM 674 N N . ALA A 1 87 ? -13.629 7.678 2.524 1.00 86.94 87 ALA A N 1
ATOM 675 C CA . ALA A 1 87 ? -12.734 8.087 3.606 1.00 86.94 87 ALA A CA 1
ATOM 676 C C . ALA A 1 87 ? -13.180 7.603 5.004 1.00 86.94 87 ALA A C 1
ATOM 678 O O . ALA A 1 87 ? -12.346 7.424 5.887 1.00 86.94 87 ALA A O 1
ATOM 679 N N . ASN A 1 88 ? -14.481 7.351 5.196 1.00 91.06 88 ASN A N 1
ATOM 680 C CA . ASN A 1 88 ? -15.060 6.848 6.447 1.00 91.06 88 ASN A CA 1
ATOM 681 C C . ASN A 1 88 ? -15.209 5.316 6.514 1.00 91.06 88 ASN A C 1
ATOM 683 O O . ASN A 1 88 ? -15.789 4.805 7.471 1.00 91.06 88 ASN A O 1
ATOM 687 N N . LEU A 1 89 ? -14.750 4.571 5.504 1.00 93.25 89 LEU A N 1
ATOM 688 C CA . LEU A 1 89 ? -14.907 3.116 5.456 1.00 93.25 89 LEU A CA 1
ATOM 689 C C . LEU A 1 89 ? -14.153 2.432 6.601 1.00 93.25 89 LEU A C 1
ATOM 691 O O . LEU A 1 89 ? -14.712 1.562 7.264 1.00 93.25 89 LEU A O 1
ATOM 695 N N . ILE A 1 90 ? -12.915 2.863 6.851 1.00 90.62 90 ILE A N 1
ATOM 696 C CA . ILE A 1 90 ? -12.070 2.314 7.916 1.00 90.62 90 ILE A CA 1
ATOM 697 C C . ILE A 1 90 ? -12.691 2.580 9.292 1.00 90.62 90 ILE A C 1
ATOM 699 O O . ILE A 1 90 ? -12.874 1.650 10.066 1.00 90.62 90 ILE A O 1
ATOM 703 N N . GLU A 1 91 ? -13.145 3.808 9.549 1.00 90.62 91 GLU A N 1
ATOM 704 C CA . GLU A 1 91 ? -13.815 4.184 10.807 1.00 90.62 91 GLU A CA 1
ATOM 705 C C . GLU A 1 91 ? -15.099 3.365 11.041 1.00 90.62 91 GLU A C 1
ATOM 707 O O . GLU A 1 91 ? -15.389 2.929 12.155 1.00 90.62 91 GLU A O 1
ATOM 712 N N . LYS A 1 92 ? -15.870 3.096 9.978 1.00 92.19 92 LYS A N 1
ATOM 713 C CA . LYS A 1 92 ? -17.051 2.219 10.056 1.00 92.19 92 LYS A CA 1
ATOM 714 C C . LYS A 1 92 ? -16.678 0.771 10.368 1.00 92.19 92 LYS A C 1
ATOM 716 O O . LYS A 1 92 ? -17.412 0.111 11.103 1.00 92.19 92 LYS A O 1
ATOM 721 N N . ALA A 1 93 ? -15.582 0.272 9.799 1.00 92.62 93 ALA A N 1
ATOM 722 C CA . ALA A 1 93 ? -15.092 -1.074 10.071 1.00 92.62 93 ALA A CA 1
ATOM 723 C C . ALA A 1 93 ? -14.610 -1.202 11.524 1.00 92.62 93 ALA A C 1
ATOM 725 O O . ALA A 1 93 ? -15.004 -2.148 12.205 1.00 92.62 93 ALA A O 1
ATOM 726 N N . GLU A 1 94 ? -13.851 -0.221 12.022 1.00 90.56 94 GLU A N 1
ATOM 727 C CA . GLU A 1 94 ? -13.413 -0.148 13.421 1.00 90.56 94 GLU A CA 1
ATOM 728 C C . GLU A 1 94 ? -14.613 -0.168 14.380 1.00 90.56 94 GLU A C 1
ATOM 730 O O . GLU A 1 94 ? -14.680 -1.022 15.266 1.00 90.56 94 GLU A O 1
ATOM 735 N N . ALA A 1 95 ? -15.623 0.675 14.139 1.00 91.69 95 ALA A N 1
ATOM 736 C CA . ALA A 1 95 ? -16.837 0.716 14.959 1.00 91.69 95 ALA A CA 1
ATOM 737 C C . ALA A 1 95 ? -17.630 -0.607 14.932 1.00 91.69 95 ALA A C 1
ATOM 739 O O . ALA A 1 95 ? -18.202 -1.028 15.942 1.00 91.69 95 ALA A O 1
ATOM 740 N N . ALA A 1 96 ? -17.677 -1.287 13.782 1.00 92.44 96 ALA A N 1
ATOM 741 C CA . ALA A 1 96 ? -18.330 -2.589 13.669 1.00 92.44 96 ALA A CA 1
ATOM 742 C C . ALA A 1 96 ? -17.594 -3.669 14.477 1.00 92.44 96 ALA A C 1
ATOM 744 O O . ALA A 1 96 ? -18.240 -4.475 15.152 1.00 92.44 96 ALA A O 1
ATOM 745 N N . VAL A 1 97 ? -16.258 -3.671 14.440 1.00 92.00 97 VAL A N 1
ATOM 746 C CA . VAL A 1 97 ? -15.432 -4.590 15.235 1.00 92.00 97 VAL A CA 1
ATOM 747 C C . VAL A 1 97 ? -15.604 -4.312 16.726 1.00 92.00 97 VAL A C 1
ATOM 749 O O . VAL A 1 97 ? -15.860 -5.247 17.484 1.00 92.00 97 VAL A O 1
ATOM 752 N N . GLU A 1 98 ? -15.538 -3.047 17.146 1.00 92.50 98 GLU A N 1
ATOM 753 C CA . GLU A 1 98 ? -15.712 -2.653 18.548 1.00 92.50 98 GLU A CA 1
ATOM 754 C C . GLU A 1 98 ? -17.064 -3.111 19.101 1.00 92.50 98 GLU A C 1
ATOM 756 O O . GLU A 1 98 ? -17.129 -3.659 20.205 1.00 92.50 98 GLU A O 1
ATOM 761 N N . LYS A 1 99 ? -18.132 -2.978 18.307 1.00 91.94 99 LYS A N 1
ATOM 762 C CA . LYS A 1 99 ? -19.459 -3.478 18.671 1.00 91.94 99 LYS A CA 1
ATOM 763 C C . LYS A 1 99 ? -19.460 -4.993 18.899 1.00 91.94 99 LYS A C 1
ATOM 765 O O . LYS A 1 99 ? -19.934 -5.453 19.931 1.00 91.94 99 LYS A O 1
ATOM 770 N N . VAL A 1 100 ? -18.891 -5.770 17.974 1.00 90.94 100 VAL A N 1
ATOM 771 C CA . VAL A 1 100 ? -18.837 -7.242 18.083 1.00 90.94 100 VAL A CA 1
ATOM 772 C C . VAL A 1 100 ? -17.990 -7.700 19.272 1.00 90.94 100 VAL A C 1
ATOM 774 O O . VAL A 1 100 ? -18.320 -8.692 19.924 1.00 90.94 100 VAL A O 1
ATOM 777 N N . VAL A 1 101 ? -16.884 -7.008 19.545 1.00 89.44 101 VAL A N 1
ATOM 778 C CA . VAL A 1 101 ? -15.989 -7.331 20.663 1.00 89.44 101 VAL A CA 1
ATOM 779 C C . VAL A 1 101 ? -16.630 -6.961 22.002 1.00 89.44 101 VAL A C 1
ATOM 781 O O . VAL A 1 101 ? -16.523 -7.734 22.952 1.00 89.44 101 VAL A O 1
ATOM 784 N N . SER A 1 102 ? -17.325 -5.825 22.071 1.00 78.94 102 SER A N 1
ATOM 785 C CA . SER A 1 102 ? -18.014 -5.366 23.282 1.00 78.94 102 SER A CA 1
ATOM 786 C C . SER A 1 102 ? -19.235 -6.222 23.617 1.00 78.94 102 SER A C 1
ATOM 788 O O . SER A 1 102 ? -19.432 -6.542 24.782 1.00 78.94 102 SER A O 1
ATOM 790 N N . ASP A 1 103 ? -19.993 -6.676 22.613 1.00 73.06 103 ASP A N 1
ATOM 791 C CA . ASP A 1 103 ? -21.148 -7.573 22.800 1.00 73.06 103 ASP A CA 1
ATOM 792 C C . ASP A 1 103 ? -20.748 -8.991 23.271 1.00 73.06 103 ASP A C 1
ATOM 794 O O . ASP A 1 103 ? -21.595 -9.761 23.726 1.00 73.06 103 ASP A O 1
ATOM 798 N N . LYS A 1 104 ? -19.466 -9.371 23.151 1.00 59.03 104 LYS A N 1
ATOM 799 C CA . LYS A 1 104 ? -18.924 -10.659 23.630 1.00 59.03 104 LYS A CA 1
ATOM 800 C C . LYS A 1 104 ? -18.372 -10.616 25.060 1.00 59.03 104 LYS A C 1
ATOM 802 O O . LYS A 1 104 ? -17.926 -11.660 25.545 1.00 59.03 104 LYS A O 1
ATOM 807 N N . LYS A 1 105 ? -18.349 -9.446 25.697 1.00 49.97 105 LYS A N 1
ATOM 808 C CA . LYS A 1 105 ? -17.846 -9.236 27.060 1.00 49.97 105 LYS A CA 1
ATOM 809 C C . LYS A 1 105 ? -18.994 -9.113 28.053 1.00 49.97 105 LYS A C 1
ATOM 811 O O . LYS A 1 105 ? -18.796 -9.589 29.192 1.00 49.97 105 LYS A O 1
#